Protein 6TZN (pdb70)

Nearest PDB structures (foldseek):
  6tzn-assembly1_A  TM=1.009E+00  e=4.089E-25  Schizosaccharomyces pombe 972h-
  3u1m-assembly1_A  TM=5.701E-01  e=1.745E-03  Saccharomyces cerevisiae S288C
  7vkj-assembly1_B  TM=5.246E-01  e=7.841E-04  Homo sapiens
  3u1l-assembly1_A  TM=5.822E-01  e=3.634E-03  Saccharomyces cerevisiae S288C
  3tp2-assembly1_A  TM=5.896E-01  e=4.439E-03  Saccharomyces cerevisiae

Radius of gyration: 13.74 Å; Cα contacts (8 Å, |Δi|>4): 212; chains: 1; bounding box: 46×24×30 Å

Solvent-accessible surface area: 6545 Å² total; per-residue (Å²): 102,68,78,66,64,2,0,0,47,0,54,37,1,34,39,85,2,81,104,80,14,0,79,38,0,3,33,56,0,4,44,131,60,36,156,101,35,73,28,40,7,78,130,16,60,28,74,136,96,92,60,74,3,38,0,46,0,118,48,57,106,17,0,101,12,3,36,46,0,14,163,85,27,109,24,3,0,52,42,91,87,24,72,142,0,84,119,110,119,88,46,120,68,62,97,4,70,13,70,70,3,72,48,126,78,11,56,66,30,24,122,111,115,130,121

GO terms:
  GO:0005697 telomerase holoenzyme complex (C, IMP)
  GO:1904868 telomerase catalytic core complex assembly (P, IMP)
  GO:0007004 telomere maintenance via telomerase (P, IMP)
  GO:0140445 chromosome, telomeric repeat region (C, IDA)
  GO:0005697 telomerase holoenzyme complex (C, EXP)
  GO:0005732 sno(s)RNA-containing ribonucleoprotein complex (C, EXP)
  GO:1904868 telomerase catalytic core complex assembly (P, EXP)
  GO:0005634 nucleus (C, HDA)
  GO:0005829 cytosol (C, HDA)
  GO:0016180 snRNA processing (P, IMP)
  GO:0090669 telomerase RNA stabilization (P, IMP)
  GO:0071027 nuclear RNA surveillance (P, IMP)
  GO:0070034 telomerase RNA binding (F, IPI)
  GO:0005515 protein binding (F, IPI)

CATH classification: 3.30.70.330

B-factor: mean 27.0, std 11.73, range [14.9, 121.85]

Organism: Schizosaccharomyces pombe (strain 972 / ATCC 24843) (NCBI:txid284812)

Sequence (115 aa):
DFTKNLLTRIKNLHPLTNKSTIHSLLSYVFSRQTQNIACEPMYIDYRKDETEAIIRWKTPLHAETCINAFRTQERKQNS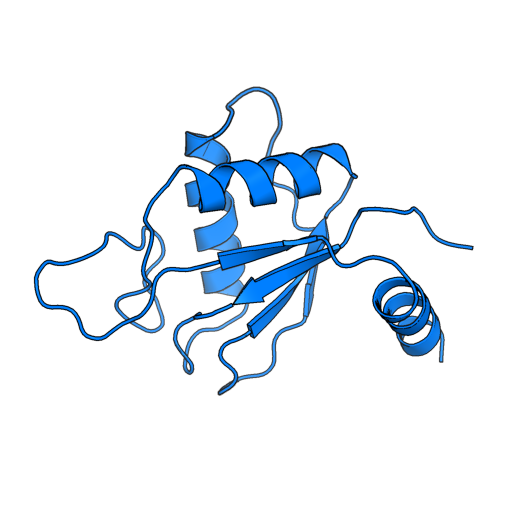HDDIRAHRKKGSSRPFLIAELITGEEEKNYWRMLKK

Foldseek 3Di:
DDAPQQKKKKFQADQQADPVLVQLQLQLLLCVQDPPDGQAQPDWADDHRHGMIMTGGPHNVNLVSSQVSQVVDFFHAPDRNRRPRDDDPPDPGDTMHMDTDDDPRVVVVVVVVVD

Structure (mmCIF, N/CA/C/O backbone):
data_6TZN
#
_entry.id   6TZN
#
_cell.length_a   57.360
_cell.length_b   57.360
_cell.length_c   70.300
_cell.angle_alpha   90.000
_cell.angle_beta 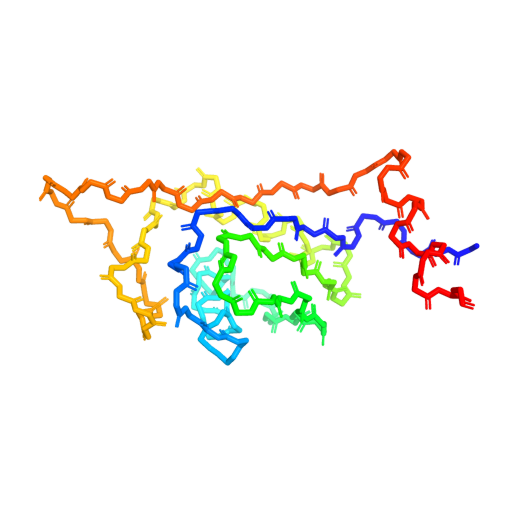  90.000
_cell.angle_gamma   120.000
#
_symmetry.space_group_name_H-M   'P 31 2 1'
#
loop_
_entity.id
_entity.type
_entity.pdbx_description
1 polymer 'Protein pof8'
2 non-polymer 'NITRATE ION'
3 water water
#
loop_
_atom_site.group_PDB
_atom_site.id
_atom_site.type_symbol
_atom_site.label_atom_id
_atom_site.label_alt_id
_atom_site.label_comp_id
_atom_site.label_asym_id
_atom_site.label_entity_id
_atom_site.label_seq_id
_atom_site.pdbx_PDB_ins_code
_atom_site.Cartn_x
_atom_site.Cartn_y
_atom_site.Cartn_z
_atom_site.occupancy
_atom_site.B_iso_or_equiv
_atom_site.auth_seq_id
_atom_site.auth_comp_id
_atom_site.auth_asym_id
_atom_site.auth_atom_id
_atom_site.pdbx_PDB_model_num
ATOM 1 N N . ASP A 1 7 ? 7.147 15.792 -6.896 1.00 50.00 288 ASP A N 1
ATOM 2 C CA . ASP A 1 7 ? 6.663 16.696 -5.859 1.00 46.37 288 ASP A CA 1
ATOM 3 C C . ASP A 1 7 ? 5.319 17.320 -6.226 1.00 40.95 288 ASP A C 1
ATOM 4 O O . ASP A 1 7 ? 5.181 17.971 -7.264 1.00 42.55 288 ASP A O 1
ATOM 5 N N . PHE A 1 8 ? 4.325 17.105 -5.367 1.00 34.22 289 PHE A N 1
ATOM 6 C CA . PHE A 1 8 ? 3.022 17.735 -5.508 1.00 30.17 289 PHE A CA 1
ATOM 7 C C . PHE A 1 8 ? 2.374 17.823 -4.135 1.00 28.02 289 PHE A C 1
ATOM 8 O O . PHE A 1 8 ? 2.756 17.111 -3.202 1.00 31.23 289 PHE A O 1
ATOM 16 N N . THR A 1 9 ? 1.401 18.722 -4.015 1.00 26.07 290 THR A N 1
ATOM 17 C CA . THR A 1 9 ? 0.603 18.828 -2.799 1.00 24.30 290 THR A CA 1
ATOM 18 C C . THR A 1 9 ? -0.457 17.737 -2.831 1.00 25.23 290 THR A C 1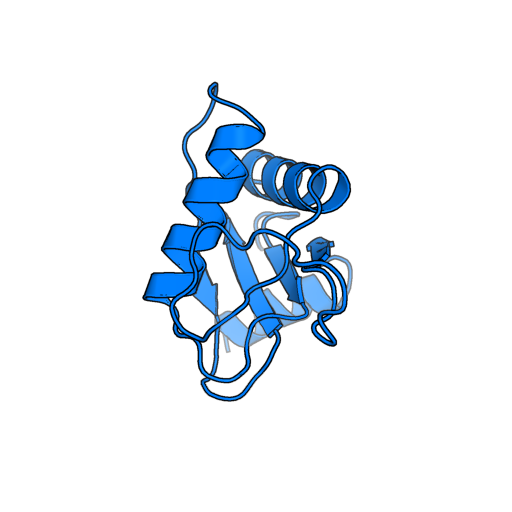
ATOM 19 O O . THR A 1 9 ? -1.249 17.659 -3.778 1.00 25.79 290 THR A O 1
ATOM 23 N N . LYS A 1 10 ? -0.466 16.890 -1.808 1.00 24.99 291 LYS A N 1
ATOM 24 C CA . LYS A 1 10 ? -1.387 15.764 -1.781 1.00 25.25 291 LYS A CA 1
ATOM 25 C C . LYS A 1 10 ? -2.804 16.216 -1.451 1.00 22.95 291 LYS A C 1
ATOM 26 O O . LYS A 1 10 ? -3.024 17.260 -0.828 1.00 23.42 291 LYS A O 1
ATOM 29 N N . ASN A 1 11 ? -3.772 15.420 -1.908 1.00 21.08 292 ASN A N 1
ATOM 30 C CA . ASN A 1 11 ? -5.167 15.534 -1.490 1.00 20.74 292 ASN A CA 1
ATOM 31 C C . ASN A 1 11 ? -5.864 16.774 -2.048 1.00 19.42 292 ASN A C 1
ATOM 32 O O . ASN A 1 11 ? -6.795 17.300 -1.438 1.00 19.72 292 ASN A O 1
ATOM 37 N N . LEU A 1 12 ? -5.471 17.211 -3.248 1.00 18.33 293 LEU A N 1
ATOM 38 C CA . LEU A 1 12 ? -6.093 18.352 -3.904 1.00 18.35 293 LEU A CA 1
ATOM 39 C C . LEU A 1 12 ? -7.169 17.963 -4.907 1.00 17.47 293 LEU A C 1
ATOM 40 O O . LEU A 1 12 ? -7.935 18.836 -5.326 1.00 17.86 293 LEU A O 1
ATOM 45 N N . LEU A 1 13 ? -7.244 16.696 -5.309 1.00 17.59 294 LEU A N 1
ATOM 46 C CA . LEU A 1 13 ? -7.975 16.301 -6.511 1.00 16.68 294 LEU A CA 1
ATOM 47 C C . LEU A 1 13 ? -9.250 15.555 -6.150 1.00 16.71 294 LEU A C 1
ATOM 48 O O . LEU A 1 13 ? -9.209 14.586 -5.385 1.00 18.85 294 LEU A O 1
ATOM 53 N N . THR A 1 14 ? -10.376 15.980 -6.722 1.00 16.21 295 THR A N 1
ATOM 54 C CA . THR A 1 14 ? -11.633 15.253 -6.585 1.00 16.29 295 THR A CA 1
ATOM 55 C C . THR A 1 14 ? -12.181 14.915 -7.962 1.00 16.52 295 THR A C 1
ATOM 56 O O . THR A 1 14 ? -12.262 15.782 -8.837 1.00 18.04 295 THR A O 1
ATOM 60 N N . ARG A 1 15 ? -12.569 13.664 -8.149 1.00 16.88 296 ARG A N 1
ATOM 61 C CA . ARG A 1 15 ? -13.303 13.276 -9.339 1.00 17.42 296 ARG A CA 1
ATOM 62 C C . ARG A 1 15 ? -14.781 13.516 -9.080 1.00 16.81 296 ARG A C 1
ATOM 63 O O . ARG A 1 15 ? -15.305 13.114 -8.036 1.00 19.29 296 ARG A O 1
ATOM 71 N N . ILE A 1 16 ? -15.442 14.201 -10.006 1.00 16.53 297 ILE A N 1
ATOM 72 C CA . ILE A 1 16 ? -16.888 14.380 -9.976 1.00 16.39 297 ILE A CA 1
ATOM 73 C C . ILE A 1 16 ? -17.482 13.448 -11.016 1.00 16.57 297 ILE A C 1
ATOM 74 O O . ILE A 1 16 ? -17.058 13.465 -12.177 1.00 18.79 297 ILE A O 1
ATOM 79 N N . LYS A 1 17 ? -18.437 12.620 -10.608 1.00 16.04 298 LYS A N 1
ATOM 80 C CA . LYS A 1 17 ? -19.078 11.668 -11.503 1.00 16.03 298 LYS A CA 1
ATOM 81 C C . LYS A 1 17 ? -20.560 11.978 -11.654 1.00 16.35 298 LYS A C 1
ATOM 82 O O . LYS A 1 17 ? -21.193 12.546 -10.756 1.00 16.83 298 LYS A O 1
ATOM 88 N N . ASN A 1 18 ? -21.105 11.569 -12.806 1.00 15.94 299 ASN A N 1
ATOM 89 C CA . ASN A 1 18 ? -22.523 11.698 -13.145 1.00 16.41 299 ASN A CA 1
ATOM 90 C C . ASN A 1 18 ? -22.930 13.128 -13.486 1.00 15.86 299 ASN A C 1
ATOM 91 O O . ASN A 1 18 ? -24.088 13.513 -13.312 1.00 17.83 299 ASN A O 1
ATOM 96 N N . LEU A 1 19 ? -21.988 13.909 -14.008 1.00 15.53 300 LEU A N 1
ATOM 97 C CA . LEU A 1 19 ? -22.337 15.178 -14.625 1.00 15.20 300 LEU A CA 1
ATOM 98 C C . LEU A 1 19 ? -23.168 14.935 -15.881 1.00 15.84 300 LEU A C 1
ATOM 99 O O . LEU A 1 19 ? -23.055 13.892 -16.536 1.00 16.80 300 LEU A O 1
ATOM 104 N N . HIS A 1 20 ? -24.012 15.900 -16.209 1.00 15.38 301 HIS A N 1
ATOM 105 C CA . HIS A 1 20 ? -24.714 15.841 -17.483 1.00 14.90 301 HIS A CA 1
ATOM 106 C C . HIS A 1 20 ? -23.699 15.827 -18.626 1.00 15.24 301 HIS A C 1
ATOM 107 O O . HIS A 1 20 ? -22.768 16.645 -18.632 1.00 16.95 301 HIS A O 1
ATOM 114 N N . PRO A 1 21 ? -23.834 14.916 -19.597 1.00 16.11 302 PRO A N 1
ATOM 115 C CA . PRO A 1 21 ? -22.762 14.746 -20.594 1.00 17.03 302 PRO A CA 1
ATOM 116 C C . PRO A 1 21 ? -22.552 15.955 -21.488 1.00 16.67 302 PRO A C 1
ATOM 117 O O . PRO A 1 21 ? -21.486 16.073 -22.101 1.00 19.62 302 PRO A O 1
ATOM 121 N N . LEU A 1 22 ? -23.527 16.853 -21.595 1.00 16.35 303 LEU A N 1
ATOM 122 C CA . LEU A 1 22 ? -23.398 17.989 -22.493 1.00 17.23 303 LEU A CA 1
ATOM 123 C C . LEU A 1 22 ? -23.137 19.297 -21.751 1.00 17.08 303 LEU A C 1
ATOM 124 O O . LEU A 1 22 ? -23.311 20.379 -22.318 1.00 17.03 303 LEU A O 1
ATOM 129 N N . THR A 1 23 ? -22.683 19.212 -20.497 1.00 16.49 304 THR A N 1
ATOM 130 C CA . THR A 1 23 ? -22.355 20.389 -19.708 1.00 16.30 304 THR A CA 1
ATOM 131 C C . THR A 1 23 ? -21.009 20.970 -20.153 1.00 16.21 304 THR A C 1
ATOM 132 O O . THR A 1 23 ? -20.415 20.538 -21.149 1.00 17.77 304 THR A O 1
ATOM 136 N N . ASN A 1 24 ? -20.542 21.993 -19.436 1.00 16.61 305 ASN A N 1
ATOM 137 C CA . ASN A 1 24 ? -19.279 22.648 -19.753 1.00 17.64 305 ASN A CA 1
ATOM 138 C C . ASN A 1 24 ? -18.595 23.103 -18.467 1.00 16.87 305 ASN A C 1
ATOM 139 O O . ASN A 1 24 ? -19.164 23.030 -17.376 1.00 16.81 305 ASN A O 1
ATOM 144 N N . LYS A 1 25 ? -17.354 23.573 -18.609 1.00 18.16 306 LYS A N 1
ATOM 145 C CA . LYS A 1 25 ? -16.562 23.935 -17.436 1.00 17.98 306 LYS A CA 1
ATOM 146 C C . LYS A 1 25 ? -17.202 25.072 -16.649 1.00 17.57 306 LYS A C 1
ATOM 147 O O . LYS A 1 25 ? -17.150 25.081 -15.415 1.00 19.19 306 LYS A O 1
ATOM 153 N N . SER A 1 26 ? -17.794 26.049 -17.337 1.00 18.87 307 SER A N 1
ATOM 154 C CA . SER A 1 26 ? -18.427 27.162 -16.637 1.00 18.86 307 SER A CA 1
ATOM 155 C C . SER A 1 26 ? -19.571 26.678 -15.752 1.00 17.22 307 SER A C 1
ATOM 156 O O . SER A 1 26 ? -19.696 27.099 -14.591 1.00 18.15 307 SER A O 1
ATOM 159 N N . THR A 1 27 ? -20.412 25.786 -16.280 1.00 16.71 308 THR A N 1
ATOM 160 C CA . THR A 1 27 ? -21.509 25.250 -15.484 1.00 16.54 308 THR A CA 1
ATOM 161 C C . THR A 1 27 ? -20.983 24.418 -14.327 1.00 16.28 308 THR A C 1
ATOM 162 O O . THR A 1 27 ? -21.492 24.522 -13.208 1.00 16.39 308 THR A O 1
ATOM 166 N N . ILE A 1 28 ? -19.961 23.591 -14.572 1.00 15.32 309 ILE A N 1
ATOM 167 C CA . ILE A 1 28 ? -19.380 22.805 -13.485 1.00 15.23 309 ILE A CA 1
ATOM 168 C C . ILE A 1 28 ? -18.860 23.721 -12.386 1.00 15.61 309 ILE A C 1
ATOM 169 O O . ILE A 1 28 ? -19.096 23.484 -11.196 1.00 16.57 309 ILE A O 1
ATOM 174 N N . HIS A 1 29 ? -18.168 24.793 -12.764 1.00 16.72 310 HIS A N 1
ATOM 175 C CA . HIS A 1 29 ? -17.661 25.736 -11.771 1.00 17.75 310 HIS A CA 1
ATOM 176 C C . HIS A 1 29 ? -18.800 26.321 -10.942 1.00 17.78 310 HIS A C 1
ATOM 177 O O . HIS A 1 29 ? -18.733 26.362 -9.707 1.00 18.60 310 HIS A O 1
ATOM 184 N N . SER A 1 30 ? -19.867 26.768 -11.607 1.00 16.86 311 SER A N 1
ATOM 185 C CA . SER A 1 30 ? -21.000 27.346 -10.892 1.00 17.85 311 SER A CA 1
ATOM 186 C C . SER A 1 30 ? -21.677 26.316 -10.001 1.00 15.98 311 SER A C 1
ATOM 187 O O . SER A 1 30 ? -22.072 26.629 -8.868 1.00 17.88 311 SER A O 1
ATOM 190 N N . LEU A 1 31 ? -21.839 25.089 -10.501 1.00 15.39 312 LEU A N 1
ATOM 191 C CA . LEU A 1 31 ? -22.459 24.033 -9.708 1.00 15.94 312 LEU A CA 1
ATOM 192 C C . LEU A 1 31 ? -21.627 23.738 -8.463 1.00 15.85 312 LEU A C 1
ATOM 193 O O . LEU A 1 31 ? -22.156 23.651 -7.342 1.00 16.41 312 LEU A O 1
ATOM 198 N N . LEU A 1 32 ? -20.315 23.575 -8.638 1.00 16.22 313 LEU A N 1
ATOM 199 C CA . LEU A 1 32 ? -19.449 23.319 -7.491 1.00 18.26 313 LEU A CA 1
ATOM 200 C C . LEU A 1 32 ? -19.538 24.449 -6.474 1.00 20.00 313 LEU A C 1
ATOM 201 O O . LEU A 1 32 ? -19.637 24.198 -5.273 1.00 21.24 313 LEU A O 1
ATOM 206 N N . SER A 1 33 ? -19.515 25.702 -6.933 1.00 20.81 314 SER A N 1
ATOM 207 C CA . SER A 1 33 ? -19.605 26.832 -6.013 1.00 22.78 314 SER A CA 1
ATOM 208 C C . SER A 1 33 ? -20.943 26.854 -5.285 1.00 22.14 314 SER A C 1
ATOM 209 O O . SER A 1 33 ? -20.999 27.127 -4.080 1.00 23.21 314 SER A O 1
ATOM 212 N N . TYR A 1 34 ? -22.028 26.576 -6.002 1.00 19.78 315 TYR A N 1
ATOM 213 C CA . TYR A 1 34 ? -23.356 26.564 -5.403 1.00 20.12 315 TYR A CA 1
ATOM 214 C C . TYR A 1 34 ? -23.442 25.516 -4.300 1.00 18.09 315 TYR A C 1
ATOM 215 O O . TYR A 1 34 ? -23.906 25.799 -3.187 1.00 19.98 315 TYR A O 1
ATOM 224 N N . VAL A 1 35 ? -22.985 24.300 -4.592 1.00 17.42 316 VAL A N 1
ATOM 225 C CA . VAL A 1 35 ? -23.035 23.215 -3.616 1.00 18.38 316 VAL A CA 1
ATOM 226 C C . VAL A 1 35 ? -22.107 23.496 -2.436 1.00 19.58 316 VAL A C 1
ATOM 227 O O . VAL A 1 35 ? -22.493 23.325 -1.269 1.00 20.06 316 VAL A O 1
ATOM 231 N N . PHE A 1 36 ? -20.884 23.951 -2.726 1.00 21.20 317 PHE A N 1
ATOM 232 C CA . PHE A 1 36 ? -19.898 24.267 -1.695 1.00 25.31 317 PHE A CA 1
ATOM 233 C C . PHE A 1 36 ? -20.461 25.261 -0.691 1.00 25.37 317 PHE A C 1
ATOM 234 O O . PHE A 1 36 ? -20.281 25.100 0.522 1.00 28.13 317 PHE A O 1
ATOM 242 N N . SER A 1 37 ? -21.166 26.288 -1.173 1.00 27.19 318 SER A N 1
ATOM 243 C CA . SER A 1 37 ? -21.672 27.324 -0.280 1.00 29.00 318 SER A CA 1
ATOM 244 C C . SER A 1 37 ? -22.744 26.807 0.672 1.00 27.60 318 SER A C 1
ATOM 245 O O . SER A 1 37 ? -22.918 27.380 1.755 1.00 32.05 318 SER A O 1
ATOM 248 N N . ARG A 1 38 ? -23.460 25.741 0.304 1.00 24.66 319 ARG A N 1
ATOM 249 C CA . ARG A 1 38 ? -24.393 25.108 1.232 1.00 25.20 319 ARG A CA 1
ATOM 250 C C . ARG A 1 38 ? -23.692 24.238 2.263 1.00 26.58 319 ARG A C 1
ATOM 251 O O . ARG A 1 38 ? -24.286 23.937 3.301 1.00 32.96 319 ARG A O 1
ATOM 259 N N . GLN A 1 39 ? -22.448 23.838 2.008 1.00 24.86 320 GLN A N 1
ATOM 260 C CA . GLN A 1 39 ? -21.696 22.996 2.929 1.00 26.70 320 GLN A CA 1
ATOM 261 C C . GLN A 1 39 ? -20.966 23.815 3.984 1.00 30.84 320 GLN A C 1
ATOM 262 O O . GLN A 1 39 ? -20.866 23.390 5.143 1.00 34.07 320 GLN A O 1
ATOM 268 N N . THR A 1 40 ? -20.468 24.992 3.611 1.00 32.21 321 THR A N 1
ATOM 269 C CA . THR A 1 40 ? -19.782 25.852 4.560 1.00 37.89 321 THR A CA 1
ATOM 270 C C . THR A 1 40 ? -19.791 27.280 4.036 1.00 39.82 321 THR A C 1
ATOM 271 O O . THR A 1 40 ? -19.765 27.517 2.824 1.00 38.99 321 THR A O 1
ATOM 275 N N . GLN A 1 41 ? -19.851 28.224 4.969 1.00 44.55 322 GLN A N 1
ATOM 276 C CA . GLN A 1 41 ? -19.654 29.632 4.672 1.00 47.15 322 GLN A CA 1
ATOM 277 C C . GLN A 1 41 ? -18.316 30.139 5.184 1.00 49.01 322 GLN A C 1
ATOM 278 O O . GLN A 1 41 ? -18.037 31.338 5.075 1.00 50.12 322 GLN A O 1
ATOM 284 N N . ASN A 1 42 ? -17.482 29.254 5.734 1.00 49.80 323 ASN A N 1
ATOM 285 C CA . ASN A 1 42 ? -16.218 29.668 6.332 1.00 49.16 323 ASN A CA 1
ATOM 286 C C . ASN A 1 42 ? -15.154 29.933 5.275 0.82 48.44 323 ASN A C 1
ATOM 287 O O . ASN A 1 42 ? -14.370 30.879 5.405 0.62 48.93 323 ASN A O 1
ATOM 289 N N . ILE A 1 43 ? -15.108 29.112 4.230 1.00 46.34 324 ILE A N 1
ATOM 290 C CA . ILE A 1 43 ? -14.140 29.270 3.154 1.00 45.36 324 ILE A CA 1
ATOM 291 C C . ILE A 1 43 ? -14.883 29.402 1.834 1.00 43.75 324 ILE A C 1
ATOM 292 O O . ILE A 1 43 ? -16.004 28.907 1.676 1.00 44.59 324 ILE A O 1
ATOM 296 N N . ALA A 1 44 ? -14.250 30.078 0.883 1.00 40.93 325 ALA A N 1
ATOM 297 C CA . ALA A 1 44 ? -14.830 30.272 -0.435 1.00 38.06 325 ALA A CA 1
ATOM 298 C C . ALA A 1 44 ? -14.516 29.082 -1.334 1.00 32.13 325 ALA A C 1
ATOM 299 O O . ALA A 1 44 ? -13.545 28.350 -1.132 1.00 30.98 325 ALA A O 1
ATOM 301 N N . CYS A 1 45 ? -15.359 28.893 -2.338 1.00 29.12 326 CYS A N 1
ATOM 302 C CA . CYS A 1 45 ? -15.175 27.794 -3.272 1.00 24.95 326 CYS A CA 1
ATOM 303 C C . CYS A 1 45 ? -14.073 28.163 -4.254 1.00 25.45 326 CYS A C 1
ATOM 304 O O . CYS A 1 45 ? -14.227 29.103 -5.038 1.00 27.92 326 CYS A O 1
ATOM 307 N N . GLU A 1 46 ? -12.967 27.425 -4.226 1.00 26.02 327 GLU A N 1
ATOM 308 C CA . GLU A 1 46 ? -11.808 27.726 -5.069 1.00 26.78 327 GLU A CA 1
ATOM 309 C C . GLU A 1 46 ? -11.380 26.503 -5.868 1.00 25.94 327 GLU A C 1
ATOM 310 O O . GLU A 1 46 ? -10.326 25.905 -5.607 1.00 25.87 327 GLU A O 1
ATOM 313 N N . PRO A 1 47 ? -12.169 26.117 -6.879 1.00 25.44 328 PRO A N 1
ATOM 314 C CA . PRO A 1 47 ? -11.741 25.050 -7.782 1.00 25.50 328 PRO A CA 1
ATOM 315 C C . PRO A 1 47 ? -10.802 25.654 -8.805 1.00 27.22 328 PRO A C 1
ATOM 316 O O . PRO A 1 47 ? -11.240 26.241 -9.799 1.00 36.76 328 PRO A O 1
ATOM 320 N N . MET A 1 48 ? -9.501 25.543 -8.550 1.00 22.44 329 MET A N 1
ATOM 321 C CA . MET A 1 48 ? -8.533 26.275 -9.356 1.00 21.87 329 MET A CA 1
ATOM 322 C C . MET A 1 48 ? -8.564 25.819 -10.806 1.00 21.20 329 MET A C 1
ATOM 323 O O . MET A 1 48 ? -8.537 26.643 -11.728 1.00 25.87 329 MET A O 1
ATOM 328 N N . TYR A 1 49 ? -8.598 24.511 -11.031 1.00 19.04 330 TYR A N 1
ATOM 329 C CA . TYR A 1 49 ? -8.658 23.974 -12.381 1.00 18.48 330 TYR A CA 1
ATOM 330 C C . TYR A 1 49 ? -9.714 22.890 -12.454 1.00 18.57 330 TYR A C 1
ATOM 331 O O . TYR A 1 49 ? -9.887 22.102 -11.520 1.00 18.65 330 TYR A O 1
ATOM 340 N N . ILE A 1 50 ? -10.434 22.877 -13.563 1.00 18.54 331 ILE A N 1
ATOM 341 C CA . ILE A 1 50 ? -11.440 21.874 -13.854 1.00 19.22 331 ILE A CA 1
ATOM 342 C C . ILE A 1 50 ? -10.996 21.177 -15.126 1.00 19.98 331 ILE A C 1
ATOM 343 O O . ILE A 1 50 ? -10.904 21.811 -16.185 1.00 23.09 331 ILE A O 1
ATOM 348 N N . ASP A 1 51 ? -10.686 19.890 -15.025 1.00 18.17 332 ASP A N 1
ATOM 349 C CA . ASP A 1 51 ? -10.327 19.098 -16.196 1.00 20.44 332 ASP A CA 1
ATOM 350 C C . ASP A 1 51 ? -11.593 18.400 -16.672 1.00 19.46 332 ASP A C 1
ATOM 351 O O . ASP A 1 51 ? -12.109 17.497 -16.002 1.00 19.46 332 ASP A O 1
ATOM 356 N N . TYR A 1 52 ? -12.117 18.833 -17.814 1.00 19.64 333 TYR A N 1
ATOM 357 C CA . TYR A 1 52 ? -13.377 18.303 -18.307 1.00 19.19 333 TYR A CA 1
ATOM 358 C C . TYR A 1 52 ? -13.363 18.314 -19.826 1.00 20.32 333 TYR A C 1
ATOM 359 O O . TYR A 1 52 ? -12.952 19.302 -20.436 1.00 21.42 333 TYR A O 1
ATOM 368 N N . ARG A 1 53 ? -13.821 17.214 -20.419 1.00 20.48 334 ARG A N 1
ATOM 369 C CA . ARG A 1 53 ? -13.934 17.074 -21.865 1.00 20.77 334 ARG A CA 1
ATOM 370 C C . ARG A 1 53 ? -15.404 16.946 -22.223 1.00 21.92 334 ARG A C 1
ATOM 371 O O . ARG A 1 53 ? -16.119 16.135 -21.628 1.00 20.60 334 ARG A O 1
ATOM 374 N N . LYS A 1 54 ? -15.847 17.726 -23.209 1.00 25.52 335 LYS A N 1
ATOM 375 C CA . LYS A 1 54 ? -17.245 17.691 -23.618 1.00 27.54 335 LYS A CA 1
ATOM 376 C C . LYS A 1 54 ? -17.673 16.271 -23.973 1.00 21.99 335 LYS A C 1
ATOM 377 O O . LYS A 1 54 ? -16.908 15.500 -24.565 1.00 20.66 335 LYS A O 1
ATOM 383 N N . ASP A 1 55 ? -18.905 15.927 -23.590 1.00 21.67 336 ASP A N 1
ATOM 384 C CA . ASP A 1 55 ? -19.505 14.613 -23.817 1.00 21.08 336 ASP A CA 1
ATOM 385 C C . ASP A 1 55 ? -18.951 13.521 -22.918 1.00 22.49 336 ASP A C 1
ATOM 386 O O . ASP A 1 55 ? -19.155 12.334 -23.181 1.00 24.70 336 ASP A O 1
ATOM 391 N N . GLU A 1 56 ? -18.263 13.898 -21.849 1.00 20.06 337 GLU A N 1
ATOM 392 C CA . GLU A 1 56 ? -17.969 12.987 -20.756 1.00 18.75 337 GLU A CA 1
ATOM 393 C C . GLU A 1 56 ? -18.861 13.327 -19.570 1.00 17.61 337 GLU A C 1
ATOM 394 O O . GLU A 1 56 ? -19.428 14.420 -19.484 1.00 19.43 337 GLU A O 1
ATOM 400 N N . THR A 1 57 ? -19.005 12.364 -18.662 1.00 18.07 338 THR A N 1
ATOM 401 C CA . THR A 1 57 ? -19.851 12.537 -17.489 1.00 17.56 338 THR A CA 1
ATOM 402 C C . THR A 1 57 ? -19.031 12.686 -16.217 1.00 16.65 338 THR A C 1
ATOM 403 O O . THR A 1 57 ? -19.595 12.655 -15.118 1.00 16.87 338 THR A O 1
ATOM 407 N N . GLU A 1 58 ? -17.716 12.839 -16.342 1.00 17.74 339 GLU A N 1
ATOM 408 C CA . GLU A 1 58 ? -16.827 12.982 -15.200 1.00 17.81 339 GLU A CA 1
ATOM 409 C C . GLU A 1 58 ? -15.897 14.162 -15.429 1.00 16.82 339 GLU A C 1
ATOM 410 O O . GLU A 1 58 ? -15.615 14.543 -16.571 1.00 18.09 339 GLU A O 1
ATOM 416 N N . ALA A 1 59 ? -15.434 14.749 -14.328 1.00 17.38 340 ALA A N 1
ATOM 417 C CA . ALA A 1 59 ? -14.409 15.780 -14.364 1.00 16.87 340 ALA A CA 1
ATOM 418 C C . ALA A 1 59 ? -13.456 15.547 -13.204 1.00 16.60 340 ALA A C 1
ATOM 419 O O . ALA A 1 59 ? -13.809 14.918 -12.203 1.00 18.24 340 ALA A O 1
ATOM 421 N N . ILE A 1 60 ? -12.240 16.070 -13.330 1.00 15.77 341 ILE A N 1
ATOM 422 C CA . ILE A 1 60 ? -11.291 16.089 -12.217 1.00 16.20 341 ILE A CA 1
ATOM 423 C C . ILE A 1 60 ? -11.084 17.538 -11.807 1.00 16.00 341 ILE A C 1
ATOM 424 O O . ILE A 1 60 ? -10.730 18.379 -12.640 1.00 17.17 341 ILE A O 1
ATOM 429 N N . ILE A 1 61 ? -11.320 17.831 -10.530 1.00 16.09 342 ILE A N 1
ATOM 430 C CA . ILE A 1 61 ? -11.171 19.175 -9.988 1.00 16.21 342 ILE A CA 1
ATOM 431 C C . ILE A 1 61 ? -9.867 19.247 -9.204 1.00 15.79 342 ILE A C 1
ATOM 432 O O . ILE A 1 61 ? -9.627 18.427 -8.306 1.00 16.50 342 ILE A O 1
ATOM 437 N N . ARG A 1 62 ? -9.026 20.227 -9.533 1.00 15.52 343 ARG A N 1
ATOM 438 C CA . ARG A 1 62 ? -7.843 20.553 -8.741 1.00 16.25 343 ARG A CA 1
ATOM 439 C C . ARG A 1 62 ? -8.224 21.728 -7.848 1.00 16.50 343 ARG A C 1
ATOM 440 O O . ARG A 1 62 ? -8.360 22.863 -8.321 1.00 17.13 343 ARG A O 1
ATOM 448 N N . TRP A 1 63 ? -8.393 21.454 -6.556 1.00 16.49 344 TRP A N 1
ATOM 449 C CA . TRP A 1 63 ? -8.789 22.477 -5.604 1.00 16.56 344 TRP A CA 1
ATOM 450 C C . TRP A 1 63 ? -7.573 23.267 -5.145 1.00 16.04 344 TRP A C 1
ATOM 451 O O . TRP A 1 63 ? -6.430 22.815 -5.252 1.00 17.24 344 TRP A O 1
ATOM 462 N N . LYS A 1 64 ? -7.828 24.469 -4.624 1.00 18.01 345 LYS A N 1
ATOM 463 C CA . LYS A 1 64 ? -6.723 25.302 -4.161 1.00 18.68 345 LYS A CA 1
ATOM 464 C C . LYS A 1 64 ? -5.974 24.644 -3.006 1.00 19.21 345 LYS A C 1
ATOM 465 O O . LYS A 1 64 ? -4.738 24.692 -2.958 1.00 21.54 345 LYS A O 1
ATOM 471 N N . THR A 1 65 ? -6.697 24.045 -2.063 1.00 19.58 346 THR A N 1
ATOM 472 C CA . THR A 1 65 ? -6.113 23.457 -0.862 1.00 19.52 346 THR A CA 1
ATOM 473 C C . THR A 1 65 ? -6.817 22.150 -0.539 1.00 20.36 346 THR A C 1
ATOM 474 O O . THR A 1 65 ? -7.955 21.928 -0.964 1.00 19.06 346 THR A O 1
ATOM 478 N N . PRO A 1 66 ? -6.180 21.277 0.258 1.00 20.63 347 PRO A N 1
ATOM 479 C CA . PRO A 1 66 ? -6.860 20.032 0.660 1.00 20.43 347 PRO A CA 1
ATOM 480 C C . PRO A 1 66 ? -8.159 20.263 1.412 1.00 19.59 347 PRO A C 1
ATOM 481 O O . PRO A 1 66 ? -9.096 19.463 1.282 1.00 20.90 347 PRO A O 1
ATOM 485 N N . LEU A 1 67 ? -8.252 21.346 2.184 1.00 20.91 348 LEU A N 1
ATOM 486 C CA . LEU A 1 67 ? -9.497 21.640 2.885 1.00 22.30 348 LEU A CA 1
ATOM 487 C C . LEU A 1 67 ? -10.648 21.864 1.912 1.00 20.89 348 LEU A C 1
ATOM 488 O O . LEU A 1 67 ? -11.771 21.414 2.161 1.00 21.01 348 LEU A O 1
ATOM 493 N N . HIS A 1 68 ? -10.386 22.552 0.794 1.00 20.59 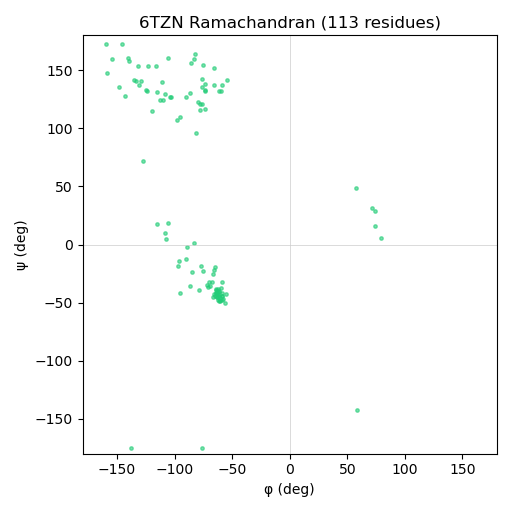349 HIS A N 1
ATOM 494 C CA . HIS A 1 68 ? -11.417 22.732 -0.228 1.00 18.87 349 HIS A CA 1
ATOM 495 C C . HIS A 1 68 ? -11.867 21.390 -0.792 1.00 17.55 349 HIS A C 1
ATOM 496 O O . HIS A 1 68 ? -13.068 21.145 -0.961 1.00 18.42 349 HIS A O 1
ATOM 503 N N . ALA A 1 69 ? -10.909 20.510 -1.100 1.00 17.57 350 ALA A N 1
ATOM 504 C CA . ALA A 1 69 ? -11.259 19.205 -1.652 1.00 17.60 350 ALA A CA 1
ATOM 505 C C . ALA A 1 69 ? -12.097 18.400 -0.668 1.00 17.87 350 ALA A C 1
ATOM 506 O O . ALA A 1 69 ? -13.080 17.759 -1.058 1.00 18.01 350 ALA A O 1
ATOM 508 N N . GLU A 1 70 ? -11.729 18.428 0.616 1.00 19.60 351 GLU A N 1
ATOM 509 C CA . GLU A 1 70 ? -12.506 17.713 1.625 1.00 21.27 351 GLU A CA 1
ATOM 510 C C . GLU A 1 70 ? -13.916 18.277 1.741 1.00 19.95 351 GLU A C 1
ATOM 511 O O . GLU A 1 70 ? -14.885 17.522 1.901 1.00 20.48 351 GLU A O 1
ATOM 517 N N . THR A 1 71 ? -14.049 19.604 1.675 1.00 19.11 352 THR A N 1
ATOM 518 C CA . THR A 1 71 ? -15.370 20.218 1.736 1.00 19.69 352 THR A CA 1
ATOM 519 C C . THR A 1 71 ? -16.231 19.759 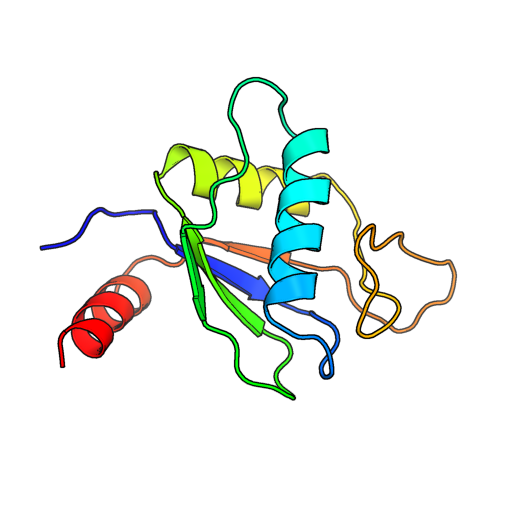0.564 1.00 18.86 352 THR A C 1
ATOM 520 O O . THR A 1 71 ? -17.428 19.487 0.722 1.00 19.29 352 THR A O 1
ATOM 524 N N . CYS A 1 72 ? -15.631 19.667 -0.625 1.00 19.13 353 CYS A N 1
ATOM 525 C CA . CYS A 1 72 ? -16.353 19.177 -1.794 1.00 18.45 353 CYS A CA 1
ATOM 526 C C . CYS A 1 72 ? -16.849 17.751 -1.571 1.00 17.76 353 CYS A C 1
ATOM 527 O O . CYS A 1 72 ? -18.017 17.434 -1.841 1.00 18.48 353 CYS A O 1
ATOM 530 N N . ILE A 1 73 ? -15.971 16.870 -1.085 1.00 18.62 354 ILE A N 1
ATOM 531 C CA . ILE A 1 73 ? -16.367 15.485 -0.835 1.00 18.78 354 ILE A CA 1
ATOM 532 C C . ILE A 1 73 ? -17.532 15.429 0.144 1.00 19.25 354 ILE A C 1
ATOM 533 O O . ILE A 1 73 ? -18.523 14.720 -0.078 1.00 20.19 354 ILE A O 1
ATOM 538 N N . ASN A 1 74 ? -17.436 16.187 1.241 1.00 19.62 355 ASN A N 1
ATOM 539 C CA . ASN A 1 74 ? -18.497 16.173 2.245 1.00 20.97 355 ASN A CA 1
ATOM 540 C C . ASN A 1 74 ? -19.802 16.708 1.672 1.00 18.80 355 ASN A C 1
ATOM 541 O O . ASN A 1 74 ? -20.883 16.192 1.980 1.00 20.59 355 ASN A O 1
ATOM 546 N N . ALA A 1 75 ? -19.719 17.743 0.834 1.00 18.03 356 ALA A N 1
ATOM 547 C CA . ALA A 1 75 ? -20.916 18.366 0.279 1.00 19.38 356 ALA A CA 1
ATOM 548 C C . ALA A 1 75 ? -21.721 17.379 -0.560 1.00 20.04 356 ALA A C 1
ATOM 549 O O . ALA A 1 75 ? -22.944 17.267 -0.406 1.00 20.88 356 ALA A O 1
ATOM 551 N N . PHE A 1 76 ? -21.060 16.664 -1.473 1.00 17.85 357 PHE A N 1
ATOM 552 C CA . PHE A 1 76 ? -21.800 15.730 -2.315 1.00 20.17 357 PHE A CA 1
ATOM 553 C C . PHE A 1 76 ? -22.207 14.463 -1.581 1.00 22.46 357 PHE A C 1
ATOM 554 O O . PHE A 1 76 ? -23.171 13.808 -1.993 1.00 24.29 357 PHE A O 1
ATOM 562 N N . ARG A 1 77 ? -21.515 14.113 -0.495 1.00 21.24 358 ARG A N 1
ATOM 563 C CA . ARG A 1 77 ? -21.955 12.972 0.298 1.00 23.23 358 ARG A CA 1
ATOM 564 C C . ARG A 1 77 ? -23.241 13.288 1.047 1.00 24.30 358 ARG A C 1
ATOM 565 O O . ARG A 1 77 ? -24.119 12.427 1.180 1.00 28.51 358 ARG A O 1
ATOM 573 N N . THR A 1 78 ? -23.383 14.524 1.524 1.00 20.22 359 THR A N 1
ATOM 574 C CA . THR A 1 78 ? -24.522 14.869 2.359 1.00 22.63 359 THR A CA 1
ATOM 575 C C . THR A 1 78 ? -25.668 15.524 1.596 1.00 21.29 359 THR A C 1
ATOM 576 O O . THR A 1 78 ? -26.795 15.516 2.089 1.00 23.66 359 THR A O 1
ATOM 580 N N . GLN A 1 79 ? -25.425 16.055 0.401 1.00 20.59 360 GLN A N 1
ATOM 581 C CA . GLN A 1 79 ? -26.463 16.682 -0.413 1.00 20.68 360 GLN A CA 1
ATOM 582 C C . GLN A 1 79 ? -26.756 15.806 -1.628 1.00 20.54 360 GLN A C 1
ATOM 583 O O . GLN A 1 79 ? -25.847 15.493 -2.401 1.00 26.18 360 GLN A O 1
ATOM 589 N N . GLU A 1 80 ? -28.024 15.429 -1.798 1.00 20.64 361 GLU A N 1
ATOM 590 C CA . GLU A 1 80 ? -28.475 14.785 -3.029 1.00 23.32 361 GLU A CA 1
ATOM 591 C C . GLU A 1 80 ? -28.555 15.822 -4.135 1.00 23.36 361 GLU A C 1
ATOM 592 O O . GLU A 1 80 ? -29.337 16.775 -4.054 1.00 28.07 361 GLU A O 1
ATOM 598 N N . ARG A 1 81 ? -27.751 15.650 -5.168 1.00 17.99 362 ARG A N 1
ATOM 599 C CA . ARG A 1 81 ? -27.792 16.569 -6.292 1.00 17.77 362 ARG A CA 1
ATOM 600 C C . ARG A 1 81 ? -27.764 15.756 -7.574 1.00 17.33 362 ARG A C 1
ATOM 601 O O . ARG A 1 81 ? -27.064 14.744 -7.660 1.00 17.59 362 ARG A O 1
ATOM 609 N N . LYS A 1 82 ? -28.531 16.206 -8.565 1.00 17.88 363 LYS A N 1
ATOM 610 C CA . LYS A 1 82 ? -28.537 15.600 -9.891 1.00 18.18 363 LYS A CA 1
ATOM 611 C C . LYS A 1 82 ? -28.686 16.722 -10.898 1.00 17.81 363 LYS A C 1
ATOM 612 O O . LYS A 1 82 ? -29.601 17.537 -10.779 1.00 19.75 363 LYS A O 1
ATOM 614 N N . GLN A 1 83 ? -27.796 16.765 -11.882 1.00 20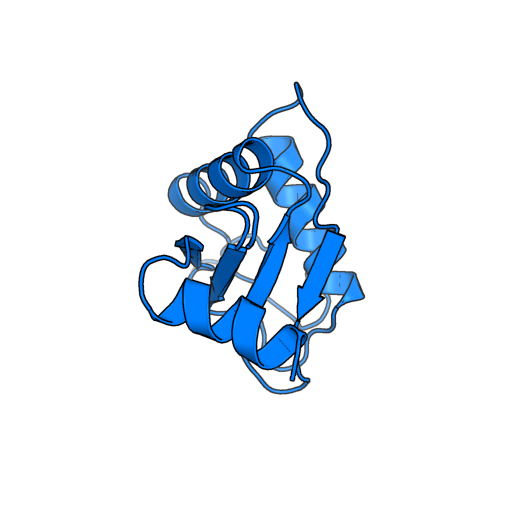.34 364 GLN A N 1
ATOM 615 C CA . GLN A 1 83 ? -27.892 17.783 -12.912 1.00 24.83 364 GLN A CA 1
ATOM 616 C C . GLN A 1 83 ? -29.009 17.403 -13.879 1.00 28.73 364 GLN A C 1
ATOM 617 O O . GLN A 1 83 ? -28.959 16.336 -14.497 1.00 32.82 364 GLN A O 1
ATOM 623 N N . ASN A 1 84 ? -30.013 18.271 -14.007 1.00 25.18 365 ASN A N 1
ATOM 624 C CA . ASN A 1 84 ? -31.196 17.999 -14.821 1.00 28.61 365 ASN A CA 1
ATOM 625 C C . ASN A 1 84 ? -31.061 18.445 -16.270 1.00 29.37 365 ASN A C 1
ATOM 626 O O . ASN A 1 84 ? -31.896 18.073 -17.102 1.00 36.60 365 ASN A O 1
ATOM 631 N N . SER A 1 85 ? -30.051 19.237 -16.589 1.00 22.02 366 SER A N 1
ATOM 632 C CA . SER A 1 85 ? -29.837 19.700 -17.949 1.00 19.34 366 SER A CA 1
ATOM 633 C C . SER A 1 85 ? -28.386 20.129 -18.036 1.00 18.35 366 SER A C 1
ATOM 634 O O . SER A 1 85 ? -27.677 20.185 -17.032 1.00 17.92 366 SER A O 1
ATOM 637 N N . HIS A 1 86 ? -27.948 20.447 -19.251 1.00 16.41 367 HIS A N 1
ATOM 638 C CA . HIS A 1 86 ? -26.544 20.780 -19.433 1.00 16.88 367 HIS A CA 1
ATOM 639 C C . HIS A 1 86 ? -26.146 22.065 -18.714 1.00 16.58 367 HIS A C 1
ATOM 640 O O . HIS A 1 86 ? -24.960 22.254 -18.437 1.00 18.05 367 HIS A O 1
ATOM 647 N N . ASP A 1 87 ? -27.099 22.950 -18.404 1.00 16.31 368 ASP A N 1
ATOM 648 C CA . ASP A 1 87 ? -26.787 24.233 -17.780 1.00 15.89 368 ASP A CA 1
ATOM 649 C C . ASP A 1 87 ? -27.370 24.355 -16.378 1.00 16.09 368 ASP A C 1
ATOM 650 O O . ASP A 1 87 ? -27.476 25.465 -15.844 1.00 17.23 368 ASP A O 1
ATOM 655 N N . ASP A 1 88 ? -27.738 23.232 -15.773 1.00 15.49 369 ASP A N 1
ATOM 656 C CA . ASP A 1 88 ? -28.319 23.228 -14.433 1.00 15.64 369 ASP A CA 1
ATOM 657 C C . ASP A 1 88 ? -27.220 23.409 -13.389 1.00 15.08 369 ASP A C 1
ATOM 658 O O . ASP A 1 88 ? -26.296 22.595 -13.310 1.00 16.02 369 AS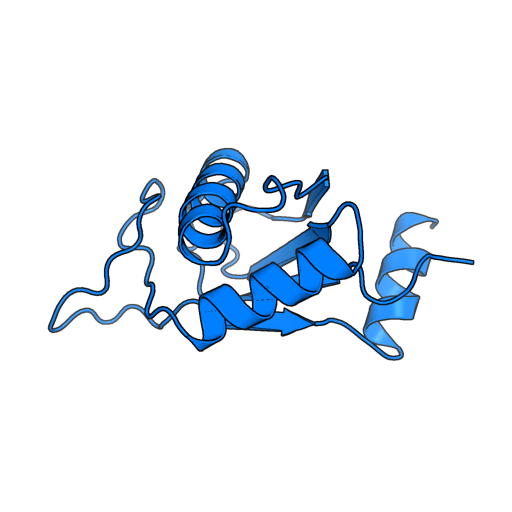P A O 1
ATOM 663 N N . ILE A 1 89 ? -27.332 24.471 -12.594 1.00 16.07 370 ILE A N 1
ATOM 664 C CA . ILE A 1 89 ? -26.374 24.791 -11.537 1.00 16.72 370 ILE A CA 1
ATOM 665 C C . ILE A 1 89 ? -26.815 24.255 -10.174 1.00 16.77 370 ILE A C 1
ATOM 666 O O . ILE A 1 89 ? -25.992 23.767 -9.398 1.00 21.48 370 ILE A O 1
ATOM 671 N N . ARG A 1 90 ? -28.100 24.366 -9.834 1.00 16.28 371 ARG A N 1
ATOM 672 C CA . ARG A 1 90 ? -28.508 23.987 -8.487 1.00 17.15 371 ARG A CA 1
ATOM 673 C C . ARG A 1 90 ? -28.778 22.494 -8.356 1.00 16.27 371 ARG A C 1
ATOM 674 O O . ARG A 1 90 ? -28.666 21.951 -7.251 1.00 16.82 371 ARG A O 1
ATOM 682 N N . ALA A 1 91 ? -29.086 21.813 -9.459 1.00 16.01 372 ALA A N 1
ATOM 683 C CA . ALA A 1 91 ? -29.046 20.354 -9.515 1.00 16.62 372 ALA A CA 1
ATOM 684 C C . ALA A 1 91 ? -29.947 19.692 -8.463 1.00 16.25 372 ALA A C 1
ATOM 685 O O . ALA A 1 91 ? -29.550 18.755 -7.771 1.00 17.54 372 ALA A O 1
ATOM 687 N N . HIS A 1 92 ? -31.189 20.151 -8.375 1.00 17.49 373 HIS A N 1
ATOM 688 C CA . HIS A 1 92 ? -32.132 19.495 -7.475 1.00 18.68 373 HIS A CA 1
ATOM 689 C C . HIS A 1 92 ? -32.571 18.162 -8.062 1.00 19.43 373 HIS A C 1
ATOM 690 O O . HIS A 1 92 ? -32.939 18.076 -9.238 1.00 23.30 373 HIS A O 1
ATOM 697 N N . ARG A 1 93 ? -32.551 17.121 -7.237 1.00 21.77 374 ARG A N 1
ATOM 698 C CA . ARG A 1 93 ? -33.082 15.838 -7.668 1.00 26.00 374 ARG A CA 1
ATOM 699 C C . ARG A 1 93 ? -34.582 15.960 -7.899 1.00 27.06 374 ARG A C 1
ATOM 700 O O . ARG A 1 93 ? -35.296 16.604 -7.127 1.00 30.31 374 ARG A O 1
ATOM 708 N N . LYS A 1 94 ? -35.057 15.363 -8.985 1.00 30.22 375 LYS A N 1
ATOM 709 C CA . LYS A 1 94 ? -36.474 15.363 -9.312 1.00 35.79 375 LYS A CA 1
ATOM 710 C C . LYS A 1 94 ? -37.029 13.955 -9.160 1.00 38.61 375 LYS A C 1
ATOM 711 O O . LYS A 1 94 ? -36.363 12.976 -9.507 1.00 39.61 375 LYS A O 1
ATOM 717 N N . LYS A 1 95 ? -38.242 13.860 -8.620 0.77 41.06 376 LYS A N 1
ATOM 718 C CA . LYS A 1 95 ? -38.887 12.564 -8.460 0.85 43.53 376 LYS A CA 1
ATOM 719 C C . LYS A 1 95 ? -39.098 11.917 -9.822 1.00 41.66 376 LYS A C 1
ATOM 720 O O . LYS A 1 95 ? -39.572 12.561 -10.762 0.51 41.08 376 LYS A O 1
ATOM 723 N N . GLY A 1 96 ? -38.728 10.642 -9.930 0.69 41.07 377 GLY A N 1
ATOM 724 C CA . GLY A 1 96 ? -38.867 9.912 -11.174 0.69 42.56 377 GLY A CA 1
ATOM 725 C C . GLY A 1 96 ? -37.794 10.170 -12.207 0.93 42.70 377 GLY A C 1
ATOM 726 O O . GLY A 1 96 ? -37.904 9.660 -13.328 0.56 42.53 377 GLY A O 1
ATOM 727 N N . SER A 1 97 ? -36.760 10.938 -11.874 1.00 42.64 378 SER A N 1
ATOM 728 C CA . SER A 1 97 ? -35.696 11.240 -12.823 0.88 41.46 378 SER A CA 1
ATOM 729 C C . SER A 1 97 ? -34.769 10.041 -12.987 0.71 39.86 378 SER A C 1
ATOM 730 O O . SER A 1 97 ? -34.382 9.400 -12.007 1.00 42.02 378 SER A O 1
ATOM 733 N N . SER A 1 98 ? -34.415 9.738 -14.239 1.00 40.66 379 SER A N 1
ATOM 734 C CA . SER A 1 98 ? -33.484 8.652 -14.529 0.60 42.42 379 SER A CA 1
ATOM 735 C C . SER A 1 98 ? -32.025 9.072 -14.399 1.00 39.98 379 SER A C 1
ATOM 736 O O . SER A 1 98 ? -31.132 8.256 -14.653 1.00 40.49 379 SER A O 1
ATOM 739 N N . ARG A 1 99 ? -31.766 10.303 -14.023 1.00 38.59 380 ARG A N 1
ATOM 740 C CA . ARG A 1 99 ? -30.402 10.773 -13.850 1.00 36.53 380 ARG A CA 1
ATOM 741 C C . ARG A 1 99 ? -29.829 10.237 -12.537 1.00 36.56 380 ARG A C 1
ATOM 742 O O . ARG A 1 99 ? -30.549 10.142 -11.539 1.00 38.41 380 ARG A O 1
ATOM 750 N N . PRO A 1 100 ? -28.550 9.872 -12.508 1.00 35.60 381 PRO A N 1
ATOM 751 C CA . PRO A 1 100 ? -27.935 9.423 -11.254 1.00 35.15 381 PRO A CA 1
ATOM 752 C C . PRO A 1 100 ? -27.487 10.602 -10.402 1.00 31.66 381 PRO A C 1
ATOM 753 O O . PRO A 1 100 ? -27.399 11.742 -10.865 1.00 34.68 381 PRO A O 1
ATOM 757 N N . PHE A 1 101 ? -27.225 10.312 -9.125 1.00 26.77 382 PHE A N 1
ATOM 758 C CA . PHE A 1 101 ? -26.751 11.348 -8.214 1.00 20.92 382 PHE A CA 1
ATOM 759 C C . PHE A 1 101 ? -25.295 11.709 -8.495 1.00 17.36 382 PHE A C 1
ATOM 760 O O . PHE A 1 101 ? -24.455 10.841 -8.741 1.00 20.06 382 PHE A O 1
ATOM 768 N N . LEU A 1 102 ? -25.001 13.004 -8.447 1.00 16.27 383 LEU A N 1
ATOM 769 C CA . LEU A 1 102 ? -23.621 13.464 -8.487 1.00 16.47 383 LEU A CA 1
ATOM 770 C C . LEU A 1 102 ? -22.822 12.879 -7.320 1.00 16.51 383 LEU A C 1
ATOM 771 O O . LEU A 1 102 ? -23.287 12.846 -6.173 1.00 18.15 383 LEU A O 1
ATOM 776 N N . ILE A 1 103 ? -21.601 12.437 -7.621 1.00 16.71 384 ILE A N 1
ATOM 777 C CA . ILE A 1 103 ? -20.693 11.814 -6.666 1.00 18.78 384 ILE A CA 1
ATOM 778 C C . ILE A 1 103 ? -19.350 12.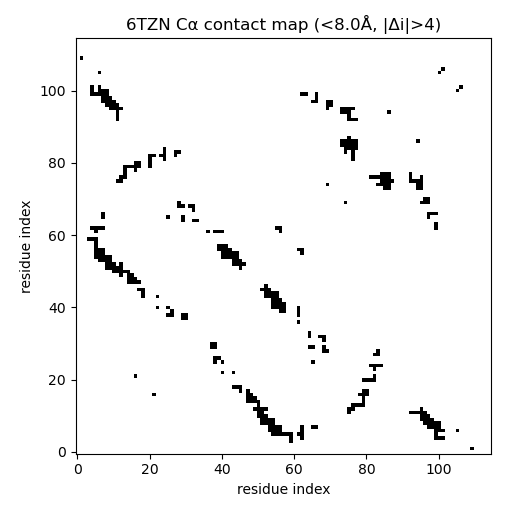523 -6.764 1.00 17.68 384 ILE A C 1
ATOM 779 O O . ILE A 1 103 ? -18.905 12.870 -7.862 1.00 19.92 384 ILE A O 1
ATOM 784 N N . ALA A 1 104 ? -18.700 12.741 -5.623 1.00 18.15 385 ALA A N 1
ATOM 785 C CA . ALA A 1 104 ? -17.342 13.270 -5.592 1.00 18.41 385 ALA A CA 1
ATOM 786 C C . ALA A 1 104 ? -16.454 12.321 -4.800 1.00 19.44 385 ALA A C 1
ATOM 787 O O . ALA A 1 104 ? -16.823 11.895 -3.700 1.00 21.37 385 ALA A O 1
ATOM 789 N N . GLU A 1 105 ? -15.290 11.999 -5.354 1.00 18.34 386 GLU A N 1
ATOM 790 C CA . GLU A 1 105 ? -14.339 11.084 -4.733 1.00 19.84 386 GLU A CA 1
ATOM 791 C C . GLU A 1 105 ? -12.950 11.704 -4.747 1.00 19.29 386 GLU A C 1
ATOM 792 O O . GLU A 1 105 ? -12.529 12.277 -5.756 1.00 19.23 386 GLU A O 1
ATOM 798 N N . LEU A 1 106 ? -12.233 11.565 -3.636 1.00 18.94 387 LEU A N 1
ATOM 799 C CA . LEU A 1 106 ? -10.857 12.029 -3.572 1.00 20.06 387 LEU A CA 1
ATOM 800 C C . LEU A 1 106 ? -9.972 11.083 -4.371 1.00 20.15 387 LEU A C 1
ATOM 801 O O . LEU A 1 106 ? -10.074 9.859 -4.235 1.00 24.78 387 LEU A O 1
ATOM 806 N N . ILE A 1 107 ? -9.115 11.644 -5.216 1.00 19.69 388 ILE A N 1
ATOM 807 C CA . ILE A 1 107 ? -8.176 10.857 -6.005 1.00 20.24 388 ILE A CA 1
ATOM 808 C C . ILE A 1 107 ? -6.892 10.704 -5.200 1.00 21.20 388 ILE A C 1
ATOM 809 O O . ILE A 1 107 ? -6.328 11.695 -4.723 1.00 23.15 388 ILE A O 1
ATOM 814 N N . THR A 1 108 ? -6.440 9.464 -5.022 1.00 22.53 389 THR A N 1
ATOM 815 C CA . THR A 1 108 ? -5.296 9.176 -4.160 1.00 24.46 389 THR A CA 1
ATOM 816 C C . THR A 1 108 ? -4.401 8.147 -4.844 1.00 22.97 389 THR A C 1
ATOM 817 O O . THR A 1 108 ? -4.628 7.753 -5.993 1.00 25.94 389 THR A O 1
ATOM 821 N N . GLY A 1 109 ? -3.375 7.711 -4.116 1.00 29.51 390 GLY A N 1
ATOM 822 C CA . GLY A 1 109 ? -2.556 6.597 -4.560 1.00 32.29 390 GLY A CA 1
ATOM 823 C C . GLY A 1 109 ? -1.910 6.842 -5.907 1.00 29.21 390 GLY A C 1
ATOM 824 O O . GLY A 1 109 ? -1.489 7.959 -6.238 1.00 28.80 390 GLY A O 1
ATOM 825 N N . GLU A 1 110 ? -1.836 5.776 -6.707 1.00 30.81 391 GLU A N 1
ATOM 826 C CA . GLU A 1 110 ? -1.150 5.861 -7.991 1.00 32.56 391 GLU A CA 1
ATOM 827 C C . GLU A 1 110 ? -1.884 6.758 -8.976 1.00 31.98 391 GLU A C 1
ATOM 828 O O . GLU A 1 110 ? -1.242 7.412 -9.806 1.00 32.66 391 GLU A O 1
ATOM 834 N N . GLU A 1 111 ? -3.218 6.807 -8.909 1.00 29.44 392 GLU A N 1
ATOM 835 C CA . GLU A 1 111 ? -3.952 7.677 -9.822 1.00 28.74 392 GLU A CA 1
ATOM 836 C C . GLU A 1 111 ? -3.619 9.140 -9.568 1.00 28.95 392 GLU A C 1
ATOM 837 O O . GLU A 1 111 ? -3.497 9.929 -10.513 1.00 28.22 392 GLU A O 1
ATOM 843 N N . GLU A 1 112 ? -3.466 9.520 -8.296 1.00 25.98 393 GLU A N 1
ATOM 844 C CA . GLU A 1 112 ? -3.043 10.876 -7.970 1.00 24.44 393 GLU A CA 1
ATOM 845 C C . GLU A 1 112 ? -1.624 11.142 -8.464 1.00 24.91 393 GLU A C 1
ATOM 846 O O . GLU A 1 112 ? -1.346 12.203 -9.035 1.00 23.34 393 GLU A O 1
ATOM 852 N N . LYS A 1 113 ? -0.711 10.191 -8.251 1.00 25.36 394 LYS A N 1
ATOM 853 C CA . LYS A 1 113 ? 0.643 10.368 -8.761 1.00 26.48 394 LYS A CA 1
ATOM 854 C C . LYS A 1 113 ? 0.636 10.548 -10.272 1.00 29.15 394 LYS A C 1
ATOM 855 O O . LYS A 1 113 ? 1.353 11.402 -10.809 1.00 29.60 394 LYS A O 1
ATOM 859 N N . ASN A 1 114 ? -0.191 9.767 -10.974 1.00 27.03 395 ASN A N 1
ATOM 860 C CA . ASN A 1 114 ? -0.216 9.837 -12.429 1.00 30.18 395 ASN A CA 1
ATOM 861 C C . ASN A 1 114 ? -0.828 11.138 -12.931 1.00 28.72 395 ASN A C 1
ATOM 862 O O . ASN A 1 114 ? -0.424 11.632 -13.990 1.00 30.09 395 ASN A O 1
ATOM 867 N N . TYR A 1 115 ? -1.802 11.701 -12.206 1.00 26.31 396 TYR A N 1
ATOM 868 C CA . TYR A 1 115 ? -2.338 13.005 -12.589 1.00 24.90 396 TYR A CA 1
ATOM 869 C C . TYR A 1 115 ? -1.226 14.038 -12.670 1.00 24.60 396 TYR A C 1
ATOM 870 O O . TYR A 1 115 ? -1.105 14.770 -13.661 1.00 24.16 396 TYR A O 1
ATOM 879 N N . TRP A 1 116 ? -0.404 14.115 -11.624 1.00 23.31 397 TRP A N 1
ATOM 880 C CA . TRP A 1 116 ? 0.658 15.107 -11.590 1.00 22.42 397 TRP A CA 1
ATOM 881 C C . TRP A 1 116 ? 1.776 14.764 -12.567 1.00 26.66 397 TRP A C 1
ATOM 882 O O . TRP A 1 116 ? 2.363 15.670 -13.169 1.00 28.50 397 TRP A O 1
ATOM 893 N N . ARG A 1 117 ? 2.068 13.473 -12.749 1.00 27.72 398 ARG A N 1
ATOM 894 C CA . ARG A 1 117 ? 3.056 13.059 -13.741 1.00 31.53 398 ARG A CA 1
ATOM 895 C C . ARG A 1 117 ? 2.613 13.441 -15.148 1.00 30.95 398 ARG A C 1
ATOM 896 O O . ARG A 1 117 ? 3.411 13.959 -15.937 1.00 33.76 398 ARG A O 1
ATOM 904 N N . MET A 1 118 ? 1.341 13.194 -15.481 1.00 32.29 399 MET A N 1
ATOM 905 C CA . MET A 1 118 ? 0.845 13.539 -16.810 1.00 34.50 399 MET A CA 1
ATOM 906 C C . MET A 1 118 ? 0.751 15.045 -17.004 1.00 29.00 399 MET A C 1
ATOM 907 O O . MET A 1 118 ? 0.990 15.543 -18.110 1.00 31.08 399 MET A O 1
ATOM 912 N N . LEU A 1 119 ? 0.401 15.782 -15.951 1.00 25.82 400 LEU A N 1
ATOM 913 C CA . LEU A 1 119 ? 0.399 17.236 -16.044 1.00 25.77 400 LEU A CA 1
ATOM 914 C C . LEU A 1 119 ? 1.785 17.764 -16.392 1.00 30.70 400 LEU A C 1
ATOM 915 O O . LEU A 1 119 ? 1.914 18.721 -17.162 1.00 28.90 400 LEU A O 1
ATOM 920 N N . LYS A 1 120 ? 2.833 17.144 -15.848 1.00 40.59 401 LYS A N 1
ATOM 921 C CA . LYS A 1 120 ? 4.207 17.580 -16.074 1.00 53.63 401 LYS A CA 1
ATOM 922 C C . LYS A 1 120 ? 4.851 16.944 -17.299 1.00 70.57 401 LYS A C 1
ATOM 923 O O . LYS A 1 120 ? 6.005 17.264 -17.606 1.00 70.90 401 LYS A O 1
ATOM 929 N N . LYS A 1 121 ? 4.152 16.053 -17.995 1.00 85.07 402 LYS A N 1
ATOM 930 C CA . LYS A 1 121 ? 4.715 15.387 -19.166 1.00 54.81 402 LYS A CA 1
ATOM 931 C C . LYS A 1 121 ? 4.985 16.384 -20.288 1.00 96.83 402 LYS A C 1
ATOM 932 O O . LYS A 1 121 ? 5.982 16.281 -21.002 1.00 115.81 402 LYS A O 1
#

InterPro domains:
  IPR012677 Nucleotide-binding alpha-beta plait domain superfamily [G3DSA:3.30.70.330] (275-402)
  IPR014886 La protein, xRRM domain [PS51939] (288-402)
  IPR045537 La-related protein 7 homolog, xRRM domain [PF19977] (288-400)

Secondary structure (DSSP, 8-state):
---TT-EEEEES--TT--HHHHHHHHHHHHHHH-SSS---EEEEE--TT-SEEEEEESSHHHHHHHHHHHHHS-B---STT-SS-B--TT--PPPPEEEE--HHHHHHHHHHHT-